Protein AF-A0A977L2B0-F1 (afdb_monomer)

Secondary structure (DSSP, 8-state):
--PPP---HHHHHHHHHHHHHHT--HHHHHHHHHHHHHHHHHHHHHHHHHHHT--S----HHHHHHHTT-TT--

Nearest PDB structures (foldseek):
  7vp2-assembly1_B  TM=6.656E-01  e=5.347E+00  Arabidopsis thaliana

Mean predicted aligned error: 8.17 Å

pLDDT: mean 87.35, std 12.01, range [41.44, 97.62]

Solvent-accessible surface area (backbone atoms only — not comparable to full-atom values): 4611 Å² total; per-residue (Å²): 134,90,79,88,76,90,72,55,70,73,54,50,55,52,48,51,55,50,22,69,74,73,74,53,52,62,67,59,54,51,53,50,54,52,50,53,54,49,50,56,52,49,54,52,50,53,52,49,50,50,59,72,68,54,62,96,72,81,76,53,70,68,54,50,30,49,76,71,69,48,72,75,80,124

Sequence (74 aa):
MIKAINLTESIEERLLAICQQMGCKENELIEEAILNYLEDFEDIQDANERLSNRPENYLTLAEVEQELGLANRV

Structure (mmCIF, N/CA/C/O backbone):
data_AF-A0A977L2B0-F1
#
_entry.id   AF-A0A977L2B0-F1
#
loop_
_atom_site.group_PDB
_atom_site.id
_atom_site.type_symbol
_atom_site.label_atom_id
_atom_site.label_alt_id
_atom_site.label_comp_id
_atom_site.label_asym_id
_atom_site.label_entity_id
_atom_site.label_seq_id
_atom_site.pdbx_PDB_ins_code
_atom_site.Cartn_x
_atom_site.Cartn_y
_atom_site.Cartn_z
_atom_site.occupancy
_atom_site.B_iso_or_equiv
_atom_site.auth_seq_id
_atom_site.auth_comp_id
_atom_site.auth_asym_id
_atom_site.auth_atom_id
_atom_site.pdbx_PDB_model_num
ATOM 1 N N . MET A 1 1 ? 4.290 -1.330 22.680 1.00 41.44 1 MET A N 1
ATOM 2 C CA . MET A 1 1 ? 3.912 0.099 22.756 1.00 41.44 1 MET A CA 1
ATOM 3 C C . MET A 1 1 ? 2.654 0.239 21.913 1.00 41.44 1 MET A C 1
ATOM 5 O O . MET A 1 1 ? 2.762 0.076 20.710 1.00 41.44 1 MET A O 1
ATOM 9 N N . ILE A 1 2 ? 1.471 0.391 22.516 1.00 44.12 2 ILE A N 1
ATOM 10 C CA . ILE A 1 2 ? 0.221 0.537 21.750 1.00 44.12 2 ILE A CA 1
ATOM 1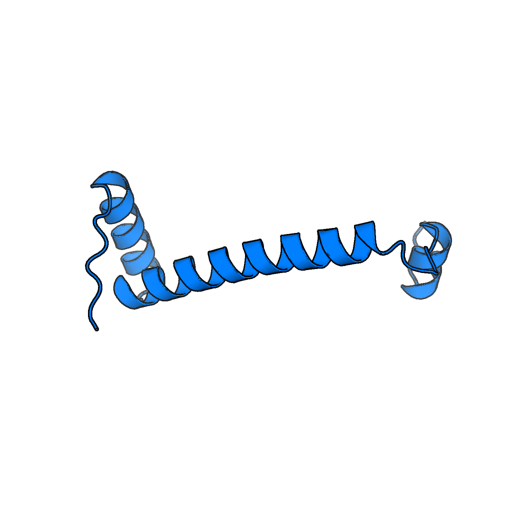1 C C . ILE A 1 2 ? 0.164 1.999 21.296 1.00 44.12 2 ILE A C 1
ATOM 13 O O . ILE A 1 2 ? 0.008 2.889 22.130 1.00 44.12 2 ILE A O 1
ATOM 17 N N . LYS A 1 3 ? 0.397 2.260 20.006 1.00 64.38 3 LYS A N 1
ATOM 18 C CA . LYS A 1 3 ? 0.221 3.596 19.424 1.00 64.38 3 LYS A CA 1
ATOM 19 C C . LYS A 1 3 ? -1.251 3.754 19.065 1.00 64.38 3 LYS A C 1
ATOM 21 O O . LYS A 1 3 ? -1.753 3.017 18.228 1.00 64.38 3 LYS A O 1
ATOM 26 N N . ALA A 1 4 ? -1.925 4.704 19.703 1.00 75.56 4 ALA A N 1
ATOM 27 C CA . ALA A 1 4 ? -3.249 5.124 19.270 1.00 75.56 4 ALA A CA 1
ATOM 28 C C . ALA A 1 4 ? -3.099 5.941 17.981 1.00 75.56 4 ALA A C 1
ATOM 30 O O . ALA A 1 4 ? -2.368 6.935 17.959 1.00 75.56 4 ALA A O 1
ATOM 31 N N . ILE A 1 5 ? -3.758 5.498 16.914 1.00 80.12 5 ILE A N 1
ATOM 32 C CA . ILE A 1 5 ? -3.891 6.242 15.663 1.00 80.12 5 ILE A CA 1
ATOM 33 C C . ILE A 1 5 ? -5.306 6.810 15.672 1.00 80.12 5 ILE A C 1
ATOM 35 O O . ILE A 1 5 ? -6.263 6.061 15.833 1.00 80.12 5 ILE A O 1
ATOM 39 N N . ASN A 1 6 ? -5.434 8.128 15.536 1.00 86.94 6 ASN A N 1
ATOM 40 C CA . ASN A 1 6 ? -6.743 8.752 15.385 1.00 86.94 6 ASN A CA 1
ATOM 41 C C . ASN A 1 6 ? -7.131 8.688 13.911 1.00 86.94 6 ASN A C 1
ATOM 43 O O . ASN A 1 6 ? -6.488 9.329 13.075 1.00 86.94 6 ASN A O 1
ATOM 47 N N . LEU A 1 7 ? -8.163 7.910 13.608 1.00 87.81 7 LEU A N 1
ATOM 48 C CA . LEU A 1 7 ? -8.762 7.844 12.285 1.00 87.81 7 LEU A CA 1
ATOM 49 C C . LEU A 1 7 ? -9.943 8.816 12.219 1.00 87.81 7 LEU A C 1
ATOM 51 O O . LEU A 1 7 ? -10.508 9.224 13.232 1.00 87.81 7 LEU A O 1
ATOM 55 N N . THR A 1 8 ? -10.281 9.258 11.012 1.00 94.88 8 THR A N 1
ATOM 56 C CA . THR A 1 8 ? -11.534 9.987 10.811 1.00 94.88 8 THR A CA 1
ATOM 57 C C . THR A 1 8 ? -12.694 8.997 10.826 1.00 94.88 8 THR A C 1
ATOM 59 O O . THR A 1 8 ? -12.532 7.858 10.393 1.00 94.88 8 THR A O 1
ATOM 62 N N . GLU A 1 9 ? -13.878 9.450 11.243 1.00 93.31 9 GLU A N 1
ATOM 63 C CA . GLU A 1 9 ? -15.097 8.624 11.312 1.00 93.31 9 GLU A CA 1
ATOM 64 C C . GLU A 1 9 ? -15.366 7.876 9.993 1.00 93.31 9 GLU A C 1
ATOM 66 O O . GLU A 1 9 ? -15.596 6.672 9.980 1.00 93.31 9 GLU A O 1
ATOM 71 N N . SER A 1 10 ? -15.189 8.550 8.851 1.00 95.25 10 SER A N 1
ATOM 72 C CA . SER A 1 10 ? -15.349 7.926 7.532 1.00 95.25 10 SER A CA 1
ATOM 73 C C . SER A 1 10 ? -14.357 6.785 7.257 1.00 95.25 10 SER A C 1
ATOM 75 O O . SER A 1 10 ? -14.694 5.838 6.546 1.00 95.25 10 SER A O 1
ATOM 77 N N . ILE A 1 11 ? -13.125 6.863 7.771 1.00 93.31 11 ILE A N 1
ATOM 78 C CA . ILE A 1 11 ? -12.145 5.780 7.618 1.00 93.31 11 ILE A CA 1
ATOM 79 C C . ILE A 1 11 ? -12.502 4.622 8.548 1.00 93.31 11 ILE A C 1
ATOM 81 O O . ILE A 1 11 ? -12.446 3.478 8.108 1.00 93.31 11 ILE A O 1
ATOM 85 N N . GLU A 1 12 ? -12.912 4.906 9.785 1.00 92.56 12 GLU A N 1
ATOM 86 C CA . GLU A 1 12 ? -13.336 3.883 10.749 1.00 92.56 12 GLU A CA 1
ATOM 87 C C . GLU A 1 12 ? -14.532 3.080 10.228 1.00 92.56 12 GLU A C 1
ATOM 89 O O . GLU A 1 12 ? -14.491 1.851 10.217 1.00 92.56 12 GLU A O 1
ATOM 94 N N . GLU A 1 13 ? -15.554 3.751 9.691 1.00 94.62 13 GLU A N 1
ATOM 95 C CA . GLU A 1 13 ? -16.720 3.092 9.091 1.00 94.62 13 GLU A CA 1
ATOM 96 C C . GLU A 1 13 ? -16.327 2.155 7.941 1.00 94.62 13 GLU A C 1
ATOM 98 O O . GLU A 1 13 ? -16.816 1.026 7.840 1.00 94.62 13 GLU A O 1
ATOM 103 N N . ARG A 1 14 ? -15.413 2.606 7.072 1.00 95.25 14 ARG A N 1
ATOM 104 C CA . ARG A 1 14 ? -14.922 1.802 5.944 1.00 95.25 14 ARG A CA 1
ATOM 105 C C . ARG A 1 14 ? -14.088 0.618 6.417 1.00 95.25 14 ARG A C 1
ATOM 107 O O . ARG A 1 14 ? -14.258 -0.479 5.887 1.00 95.25 14 ARG A O 1
ATOM 114 N N . LEU A 1 15 ? -13.210 0.830 7.394 1.00 93.56 15 LEU A N 1
ATOM 115 C CA . LEU A 1 15 ? -12.377 -0.213 7.984 1.00 93.56 15 LEU A CA 1
ATOM 116 C C . LEU A 1 15 ? -13.253 -1.310 8.597 1.00 93.56 15 LEU A C 1
ATOM 118 O O . LEU A 1 15 ? -13.061 -2.489 8.299 1.00 93.56 15 LEU A O 1
ATOM 122 N N . LEU A 1 16 ? -14.261 -0.917 9.380 1.00 93.56 16 LEU A N 1
ATOM 123 C CA . LEU A 1 16 ? -15.206 -1.832 10.009 1.00 93.56 16 LEU A CA 1
ATOM 124 C C . LEU A 1 16 ? -15.988 -2.639 8.964 1.00 93.56 16 LEU A C 1
ATOM 126 O O . LEU A 1 16 ? -16.110 -3.857 9.095 1.00 93.56 16 LEU A O 1
ATOM 130 N N . ALA A 1 17 ? -16.482 -1.989 7.905 1.00 95.69 17 ALA A N 1
ATOM 131 C CA . ALA A 1 17 ? -17.210 -2.667 6.833 1.00 95.69 17 ALA A CA 1
ATOM 132 C C . ALA A 1 17 ? -16.350 -3.727 6.121 1.00 95.69 17 ALA A C 1
ATOM 134 O O . ALA A 1 17 ? -16.826 -4.832 5.859 1.00 95.69 17 ALA A O 1
ATOM 135 N N . ILE A 1 18 ? -15.078 -3.419 5.850 1.00 95.38 18 ILE A N 1
ATOM 136 C CA . ILE A 1 18 ? -14.135 -4.361 5.229 1.00 95.38 18 ILE A CA 1
ATOM 137 C C . ILE A 1 18 ? -13.829 -5.521 6.184 1.00 95.38 18 ILE A C 1
ATOM 139 O O . ILE A 1 18 ? -13.912 -6.682 5.783 1.00 95.38 18 ILE A O 1
ATOM 143 N N . CYS A 1 19 ? -13.564 -5.233 7.462 1.00 94.94 19 CYS A N 1
ATOM 144 C CA . CYS A 1 19 ? -13.310 -6.259 8.476 1.00 94.94 19 CYS A CA 1
ATOM 145 C C . CYS A 1 19 ? -14.488 -7.232 8.614 1.00 94.94 19 CYS A C 1
ATOM 147 O O . CYS A 1 19 ? -14.291 -8.446 8.675 1.00 94.94 19 CYS A O 1
ATOM 149 N N . GLN A 1 20 ? -15.724 -6.721 8.591 1.00 94.19 20 GLN A N 1
ATOM 150 C CA . GLN A 1 20 ? -16.937 -7.544 8.625 1.00 94.19 20 GLN A CA 1
ATOM 151 C C . GLN A 1 20 ? -17.063 -8.463 7.404 1.00 94.19 20 GLN A C 1
ATOM 153 O O . GLN A 1 20 ? -17.527 -9.593 7.540 1.00 94.19 20 GLN A O 1
ATOM 158 N N . GLN A 1 21 ? -16.653 -7.998 6.223 1.00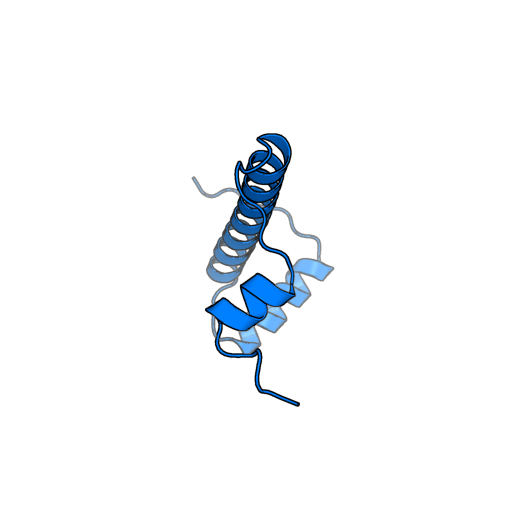 95.19 21 GLN A N 1
ATOM 159 C CA . GLN A 1 21 ? -16.687 -8.796 4.995 1.00 95.19 21 GLN A CA 1
ATOM 160 C C . GLN A 1 21 ? -15.594 -9.869 4.963 1.00 95.19 21 GLN A C 1
ATOM 162 O O . GLN A 1 21 ? -15.839 -10.977 4.490 1.00 95.19 21 GLN A O 1
ATOM 167 N N . MET A 1 22 ? -14.399 -9.545 5.459 1.00 92.44 22 MET A N 1
ATOM 168 C CA . MET A 1 22 ? -13.224 -10.419 5.396 1.00 92.44 22 MET A CA 1
ATOM 169 C C . MET A 1 22 ? -13.092 -11.350 6.607 1.00 92.44 22 MET A C 1
ATOM 171 O O . MET A 1 22 ? -12.357 -12.333 6.545 1.00 92.44 22 MET A O 1
ATOM 175 N N . GLY A 1 23 ? -13.804 -11.070 7.703 1.00 94.12 23 GLY A N 1
ATOM 176 C CA . GLY A 1 23 ? -13.709 -11.836 8.945 1.00 94.12 23 GLY A CA 1
ATOM 177 C C . GLY A 1 23 ? -12.400 -11.612 9.710 1.00 94.12 23 GLY A C 1
ATOM 178 O O . GLY A 1 23 ? -11.994 -12.489 10.471 1.00 94.12 23 GLY A O 1
ATOM 179 N N . CYS A 1 24 ? -11.740 -10.468 9.512 1.00 91.25 24 CYS A N 1
ATOM 180 C CA . CYS A 1 24 ? -10.515 -10.076 10.216 1.00 91.25 24 CYS A CA 1
ATOM 181 C C . CYS A 1 24 ? -10.788 -9.002 11.280 1.00 91.25 24 CYS A C 1
ATOM 183 O O . CYS A 1 24 ? -11.882 -8.434 11.353 1.00 91.25 24 CYS A O 1
ATOM 185 N N . LYS A 1 25 ? -9.802 -8.736 12.144 1.00 92.38 25 LYS A N 1
ATOM 186 C CA . LYS A 1 25 ? -9.888 -7.654 13.136 1.00 92.38 25 LYS A CA 1
ATOM 187 C C . LYS A 1 25 ? -9.346 -6.348 12.569 1.00 92.38 25 LYS A C 1
ATOM 189 O O . LYS A 1 25 ? -8.369 -6.343 11.831 1.00 92.38 25 LYS A O 1
ATOM 194 N N . GLU A 1 26 ? -9.900 -5.236 13.040 1.00 89.12 26 GLU A N 1
ATOM 195 C CA . GLU A 1 26 ? -9.468 -3.881 12.669 1.00 89.12 26 GLU A CA 1
ATOM 196 C C . GLU A 1 26 ? -7.962 -3.671 12.827 1.00 89.12 26 GLU A C 1
ATOM 198 O O . GLU A 1 26 ? -7.312 -3.199 11.904 1.00 89.12 26 GLU A O 1
ATOM 203 N N . ASN A 1 27 ? -7.386 -4.081 13.961 1.00 89.31 27 ASN A N 1
ATOM 204 C CA . ASN A 1 27 ? -5.949 -3.930 14.199 1.00 89.31 27 ASN A CA 1
ATOM 205 C C . ASN A 1 27 ? -5.098 -4.734 13.207 1.00 89.31 27 ASN A C 1
ATOM 207 O O . ASN A 1 27 ? -4.060 -4.243 12.784 1.00 89.31 27 ASN A O 1
ATOM 211 N N . GLU A 1 28 ? -5.538 -5.939 12.831 1.00 90.69 28 GLU A N 1
ATOM 212 C CA . GLU A 1 28 ? -4.826 -6.776 11.855 1.00 90.69 28 GLU A CA 1
ATOM 213 C C . GLU A 1 28 ? -4.844 -6.092 10.481 1.00 90.69 28 GLU A C 1
ATOM 215 O O . GLU A 1 28 ? -3.802 -5.949 9.849 1.00 90.69 28 GLU A O 1
ATOM 220 N N . LEU A 1 29 ? -6.007 -5.570 10.071 1.00 91.69 29 LEU A N 1
ATOM 221 C CA . LEU A 1 29 ? -6.153 -4.847 8.808 1.00 91.69 29 LEU A CA 1
ATOM 222 C C . LEU A 1 29 ? -5.378 -3.520 8.792 1.00 91.69 29 LEU A C 1
ATOM 224 O O . LEU A 1 29 ? -4.818 -3.153 7.764 1.00 91.69 29 LEU A O 1
ATOM 228 N N . ILE A 1 30 ? -5.339 -2.788 9.909 1.00 92.38 30 ILE A N 1
ATOM 229 C CA . ILE A 1 30 ? -4.564 -1.545 10.031 1.00 92.38 30 ILE A CA 1
ATOM 230 C C . ILE A 1 30 ? -3.069 -1.838 9.905 1.00 92.38 30 ILE A C 1
ATOM 232 O O . ILE A 1 30 ? -2.373 -1.127 9.184 1.00 92.38 30 ILE A O 1
ATOM 236 N N . GLU A 1 31 ? -2.570 -2.861 10.603 1.00 92.25 31 GLU A N 1
ATOM 237 C CA . GLU A 1 31 ? -1.162 -3.254 10.530 1.00 92.25 31 GLU A CA 1
ATOM 238 C C . GLU A 1 31 ? -0.776 -3.665 9.106 1.00 92.25 31 GLU A C 1
ATOM 240 O O . GLU A 1 31 ? 0.222 -3.169 8.584 1.00 92.25 31 GLU A O 1
ATOM 245 N N . GLU A 1 32 ? -1.602 -4.484 8.452 1.00 93.50 32 GLU A N 1
ATOM 246 C CA . GLU A 1 32 ? -1.393 -4.908 7.065 1.00 93.50 32 GLU A CA 1
ATOM 247 C C . GLU A 1 32 ? -1.437 -3.722 6.090 1.00 93.50 32 GLU A C 1
ATOM 249 O O . GLU A 1 32 ? -0.555 -3.574 5.249 1.00 93.50 32 GLU A O 1
ATOM 254 N N . ALA A 1 33 ? -2.413 -2.821 6.231 1.00 92.88 33 ALA A N 1
ATOM 255 C CA . ALA A 1 33 ? -2.526 -1.646 5.371 1.00 92.88 33 ALA A CA 1
ATOM 256 C C . ALA A 1 33 ? -1.319 -0.705 5.502 1.00 92.88 33 ALA A C 1
ATOM 258 O O . ALA A 1 33 ? -0.863 -0.147 4.503 1.00 92.88 33 ALA A O 1
ATOM 259 N N . ILE A 1 34 ? -0.796 -0.525 6.720 1.00 93.56 34 ILE A N 1
ATOM 260 C CA . ILE A 1 34 ? 0.412 0.274 6.953 1.00 93.56 34 ILE A CA 1
ATOM 261 C C . ILE A 1 34 ? 1.628 -0.412 6.334 1.00 93.56 34 ILE A C 1
ATOM 263 O O . ILE A 1 34 ? 2.411 0.266 5.674 1.00 93.56 34 ILE A O 1
ATOM 267 N N . LEU A 1 35 ? 1.786 -1.724 6.538 1.00 96.00 35 LEU A N 1
ATOM 268 C CA . LEU A 1 35 ? 2.891 -2.491 5.963 1.00 96.00 35 LEU A CA 1
ATOM 269 C C . LEU A 1 35 ? 2.894 -2.373 4.435 1.00 96.00 35 LEU A C 1
ATOM 271 O O . LEU A 1 35 ? 3.889 -1.935 3.872 1.00 96.00 35 LEU A O 1
ATOM 275 N N . ASN A 1 36 ? 1.756 -2.644 3.794 1.00 96.31 36 ASN A N 1
ATOM 276 C CA . ASN A 1 36 ? 1.620 -2.575 2.339 1.00 96.31 36 ASN A CA 1
ATOM 277 C C . ASN A 1 36 ? 1.940 -1.174 1.799 1.00 96.31 36 ASN A C 1
ATOM 279 O O . ASN A 1 36 ? 2.616 -1.034 0.788 1.00 96.31 36 ASN A O 1
ATOM 283 N N . TYR A 1 37 ? 1.504 -0.116 2.492 1.00 95.88 37 TYR A N 1
ATOM 284 C CA . TYR A 1 37 ? 1.826 1.251 2.078 1.00 95.88 37 TYR A CA 1
ATOM 285 C C . TYR A 1 37 ? 3.326 1.569 2.193 1.00 95.88 37 TYR A C 1
ATOM 287 O O . TYR A 1 37 ? 3.862 2.337 1.392 1.00 95.88 37 TYR A O 1
ATOM 295 N N . LEU A 1 38 ? 4.006 1.021 3.206 1.00 96.50 38 LEU A N 1
ATOM 296 C CA . LEU A 1 38 ? 5.454 1.168 3.349 1.00 96.50 38 LEU A CA 1
ATOM 297 C C . LEU A 1 38 ? 6.199 0.390 2.261 1.00 96.50 38 LEU A C 1
ATOM 299 O O . LEU A 1 38 ? 7.114 0.953 1.670 1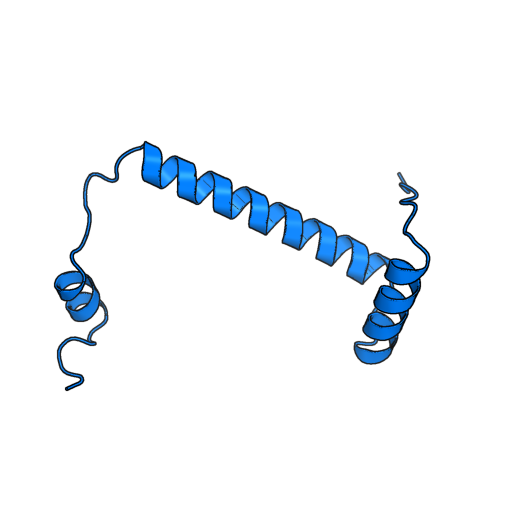.00 96.50 38 LEU A O 1
ATOM 303 N N . GLU A 1 39 ? 5.772 -0.835 1.956 1.00 97.56 39 GLU A N 1
ATOM 304 C CA . GLU A 1 39 ? 6.334 -1.643 0.865 1.00 97.56 39 GLU A CA 1
ATOM 305 C C . GLU A 1 39 ? 6.186 -0.930 -0.488 1.00 97.56 39 GLU A C 1
ATOM 307 O O . GLU A 1 39 ? 7.176 -0.750 -1.191 1.00 97.56 39 GLU A O 1
ATOM 312 N N . ASP A 1 40 ? 5.000 -0.394 -0.804 1.00 97.62 40 ASP A N 1
ATOM 313 C CA . ASP A 1 40 ? 4.777 0.403 -2.022 1.00 97.62 40 ASP A CA 1
ATOM 314 C C . ASP A 1 40 ? 5.724 1.616 -2.098 1.00 97.62 40 ASP A C 1
ATOM 316 O O . ASP A 1 40 ? 6.222 1.989 -3.166 1.00 97.62 40 ASP A O 1
ATOM 320 N N . PHE A 1 41 ? 5.969 2.272 -0.959 1.00 97.06 41 PHE A N 1
ATOM 321 C CA . PHE A 1 41 ? 6.882 3.408 -0.894 1.00 97.06 41 PHE A CA 1
ATOM 322 C C . PHE A 1 41 ? 8.334 2.984 -1.144 1.00 97.06 41 PHE A C 1
ATOM 324 O O . PHE A 1 41 ? 9.047 3.668 -1.885 1.00 97.06 41 PHE A O 1
ATOM 331 N N . GLU A 1 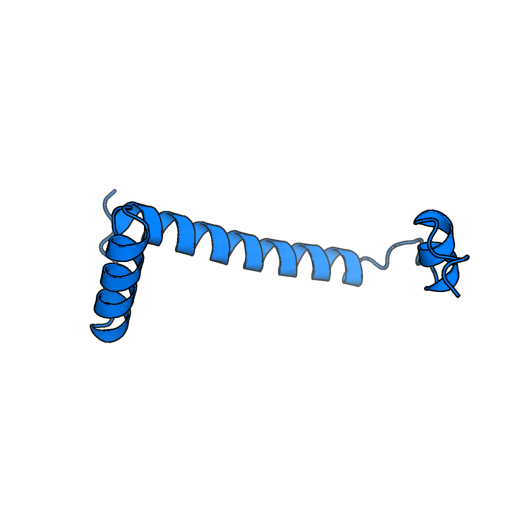42 ? 8.765 1.876 -0.545 1.00 96.75 42 GLU A N 1
ATOM 332 C CA . GLU A 1 42 ? 10.097 1.294 -0.726 1.00 96.75 42 GLU A CA 1
ATOM 333 C C . GLU A 1 42 ? 10.315 0.853 -2.179 1.00 96.75 42 GLU A C 1
ATOM 335 O O . GLU A 1 42 ? 11.315 1.242 -2.782 1.00 96.75 42 GLU A O 1
ATOM 340 N N . ASP A 1 43 ? 9.338 0.185 -2.794 1.00 96.81 43 ASP A N 1
ATOM 341 C CA . ASP A 1 43 ? 9.386 -0.246 -4.196 1.00 96.81 43 ASP A CA 1
ATOM 342 C C . ASP A 1 43 ? 9.580 0.930 -5.163 1.00 96.81 43 ASP A C 1
ATOM 344 O O . ASP A 1 43 ? 10.364 0.857 -6.118 1.00 96.81 43 ASP A O 1
ATOM 348 N N . ILE A 1 44 ? 8.902 2.054 -4.913 1.00 95.75 44 ILE A N 1
ATOM 349 C CA . ILE A 1 44 ? 9.074 3.276 -5.709 1.00 95.75 44 ILE A CA 1
ATOM 350 C C . ILE A 1 44 ? 10.485 3.848 -5.534 1.00 95.75 44 ILE A C 1
ATOM 352 O O . ILE A 1 44 ? 11.078 4.322 -6.510 1.00 95.75 44 ILE A O 1
ATOM 356 N N . GLN A 1 45 ? 11.031 3.846 -4.316 1.00 94.69 45 GLN A N 1
ATOM 357 C CA . GLN A 1 45 ? 12.401 4.311 -4.076 1.00 94.69 45 GLN A CA 1
ATOM 358 C C . GLN A 1 45 ? 13.414 3.425 -4.805 1.00 94.69 45 GLN A C 1
ATOM 360 O O . GLN A 1 45 ? 14.234 3.948 -5.562 1.00 94.69 45 GLN A O 1
ATOM 365 N N . ASP A 1 46 ? 13.287 2.108 -4.671 1.00 93.81 46 ASP A N 1
ATOM 366 C CA . ASP A 1 46 ? 14.109 1.111 -5.354 1.00 93.81 46 ASP A CA 1
ATOM 367 C C . ASP A 1 46 ? 14.083 1.294 -6.875 1.00 93.81 46 ASP A C 1
ATOM 369 O O . ASP A 1 46 ? 15.123 1.301 -7.542 1.00 93.81 46 ASP A O 1
ATOM 373 N N . ALA A 1 47 ? 12.890 1.471 -7.449 1.00 90.88 47 ALA A N 1
ATOM 374 C CA . ALA A 1 47 ? 12.727 1.700 -8.879 1.00 90.88 47 ALA A CA 1
ATOM 375 C C . ALA A 1 47 ? 13.433 2.988 -9.332 1.00 90.88 47 ALA A C 1
ATOM 377 O O . ALA A 1 47 ? 14.127 2.992 -10.353 1.00 90.88 47 ALA A O 1
ATOM 378 N N . ASN A 1 48 ? 13.299 4.074 -8.566 1.00 91.12 48 ASN A N 1
ATOM 379 C CA . ASN A 1 48 ? 13.957 5.346 -8.861 1.00 91.12 48 ASN A CA 1
ATOM 380 C C . ASN A 1 48 ? 15.480 5.260 -8.737 1.00 91.12 48 ASN A C 1
ATOM 382 O O . ASN A 1 48 ? 16.191 5.834 -9.567 1.00 91.12 48 ASN A O 1
ATOM 386 N N . GLU A 1 49 ? 15.993 4.541 -7.740 1.00 90.31 49 GLU A N 1
ATOM 387 C CA . GLU A 1 49 ? 17.426 4.304 -7.579 1.00 90.31 49 GLU A CA 1
ATOM 388 C C . GLU A 1 49 ? 17.978 3.517 -8.771 1.00 90.31 49 GLU A C 1
ATOM 390 O O . GLU A 1 49 ? 18.950 3.943 -9.401 1.00 90.31 49 GLU A O 1
ATOM 395 N N . ARG A 1 50 ? 17.310 2.423 -9.159 1.00 85.88 50 ARG A N 1
ATOM 396 C CA . ARG A 1 50 ? 17.684 1.623 -10.336 1.00 85.88 50 ARG A CA 1
ATOM 397 C C . ARG A 1 50 ? 17.685 2.466 -11.609 1.00 85.88 50 ARG A C 1
ATOM 399 O O . ARG A 1 50 ? 18.636 2.383 -12.379 1.00 85.88 50 ARG A O 1
ATOM 406 N N . LEU A 1 51 ? 16.670 3.307 -11.821 1.00 85.25 51 LEU A N 1
ATOM 407 C CA . LEU A 1 51 ? 16.607 4.216 -12.972 1.00 85.25 51 LEU A CA 1
ATOM 408 C C . LEU A 1 51 ? 17.738 5.252 -12.964 1.00 85.25 51 LEU A C 1
ATOM 410 O O . LEU A 1 51 ? 18.355 5.503 -14.002 1.00 85.25 51 LEU A O 1
ATOM 414 N N . SER A 1 52 ? 18.015 5.845 -11.802 1.00 86.00 52 SER A N 1
ATOM 415 C CA . SER A 1 52 ? 19.039 6.884 -11.636 1.00 86.00 52 SER A CA 1
ATOM 416 C C . SER A 1 52 ? 20.447 6.341 -11.847 1.00 86.00 52 SER A C 1
ATOM 418 O O . SER A 1 52 ? 21.291 7.021 -12.430 1.00 86.00 52 SER A O 1
ATOM 420 N N . ASN A 1 53 ? 20.679 5.090 -11.452 1.00 81.31 53 ASN A N 1
ATOM 421 C CA . ASN A 1 53 ? 21.954 4.406 -11.623 1.00 81.31 53 ASN A CA 1
ATOM 422 C C . 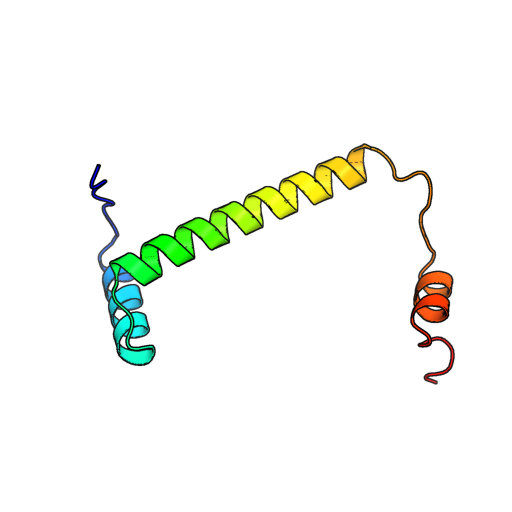ASN A 1 53 ? 22.219 3.938 -13.065 1.00 81.31 53 ASN A C 1
ATOM 424 O O . ASN A 1 53 ? 23.224 3.266 -13.267 1.00 81.31 53 ASN A O 1
ATOM 428 N N . ARG A 1 54 ? 21.372 4.316 -14.048 1.00 69.44 54 ARG A N 1
ATOM 429 C CA . ARG A 1 54 ? 21.445 3.937 -15.476 1.00 69.44 54 ARG A CA 1
ATOM 430 C C . ARG A 1 54 ? 21.874 2.471 -15.639 1.00 69.44 54 ARG A C 1
ATOM 432 O O . ARG A 1 54 ? 23.068 2.223 -15.815 1.00 69.44 54 ARG A O 1
ATOM 439 N N . PRO A 1 55 ? 20.943 1.500 -15.603 1.00 67.31 55 PRO A N 1
ATOM 440 C CA . PRO A 1 55 ? 21.301 0.105 -15.815 1.00 67.31 55 PRO A CA 1
ATOM 441 C C . PRO A 1 55 ? 22.148 -0.023 -17.084 1.00 67.31 55 PRO A C 1
ATOM 443 O O . PRO A 1 55 ? 21.807 0.534 -18.129 1.00 67.31 55 PRO A O 1
ATOM 446 N N . GLU A 1 56 ? 23.275 -0.729 -16.968 1.00 66.62 56 GLU A N 1
ATOM 447 C CA . GLU A 1 56 ? 24.236 -0.897 -18.067 1.00 66.62 56 GLU A CA 1
ATOM 448 C C . GLU A 1 56 ? 23.585 -1.531 -19.305 1.00 66.62 56 GLU A C 1
ATOM 450 O O . GLU A 1 56 ? 24.053 -1.318 -20.420 1.00 66.62 56 GLU A O 1
ATOM 455 N N . ASN A 1 57 ? 22.470 -2.247 -19.114 1.00 71.31 57 ASN A N 1
ATOM 456 C CA . ASN A 1 57 ? 21.714 -2.912 -20.162 1.00 71.31 57 ASN A CA 1
ATOM 457 C C . ASN A 1 57 ? 20.231 -2.535 -20.088 1.00 71.31 57 ASN A C 1
ATOM 459 O O . ASN A 1 57 ? 19.572 -2.733 -19.067 1.00 71.31 57 ASN A O 1
ATOM 463 N N . TYR A 1 58 ? 19.704 -2.047 -21.206 1.00 80.56 58 TYR A N 1
ATOM 464 C CA . TYR A 1 58 ? 18.273 -1.974 -21.475 1.00 80.56 58 TYR A CA 1
ATOM 465 C C . TYR A 1 58 ? 17.957 -2.987 -22.570 1.00 80.56 58 TYR A C 1
ATOM 467 O O . TYR A 1 58 ? 18.716 -3.095 -23.531 1.00 80.56 58 TYR A O 1
ATOM 475 N N . LEU A 1 59 ? 16.834 -3.686 -22.441 1.00 83.50 59 LEU A N 1
ATOM 476 C CA . LEU A 1 59 ? 16.277 -4.481 -23.529 1.00 83.50 59 LEU A CA 1
ATOM 477 C C . LEU A 1 59 ? 15.252 -3.632 -24.282 1.00 83.50 59 LEU A C 1
ATOM 479 O O . LEU A 1 59 ? 14.424 -2.938 -23.687 1.00 83.50 59 LEU A O 1
ATOM 483 N N . THR A 1 60 ? 15.297 -3.686 -25.604 1.00 88.69 60 THR A N 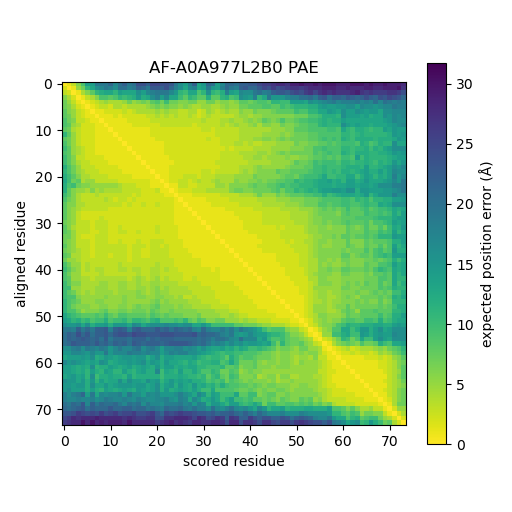1
ATOM 484 C CA . THR A 1 60 ? 14.202 -3.238 -26.461 1.00 88.69 60 THR A CA 1
ATOM 485 C C . THR A 1 60 ? 12.971 -4.116 -26.237 1.00 88.69 60 THR A C 1
ATOM 487 O O . THR A 1 60 ? 13.075 -5.263 -25.803 1.00 88.69 60 THR A O 1
ATOM 490 N N . LEU A 1 61 ? 11.784 -3.605 -26.575 1.00 89.56 61 LEU A N 1
ATOM 491 C CA . LEU A 1 61 ? 10.545 -4.383 -26.468 1.00 89.56 61 LEU A CA 1
ATOM 492 C C . LEU A 1 61 ? 10.636 -5.719 -27.230 1.00 89.56 61 LEU A C 1
ATOM 494 O O . LEU A 1 61 ? 10.212 -6.740 -26.704 1.00 89.56 61 LEU A O 1
ATOM 498 N N . ALA A 1 62 ? 11.258 -5.720 -28.413 1.00 90.94 62 ALA A N 1
ATOM 499 C CA . ALA A 1 62 ? 11.449 -6.927 -29.213 1.00 90.94 62 ALA A CA 1
ATOM 500 C C . ALA A 1 62 ? 12.350 -7.965 -28.516 1.00 90.94 62 ALA A C 1
ATOM 502 O O . ALA A 1 62 ? 12.057 -9.158 -28.560 1.00 90.94 62 ALA A O 1
ATOM 503 N N . GLU A 1 63 ? 13.421 -7.524 -27.846 1.00 92.06 63 GLU A N 1
ATOM 504 C CA . GLU A 1 63 ? 14.296 -8.413 -27.069 1.00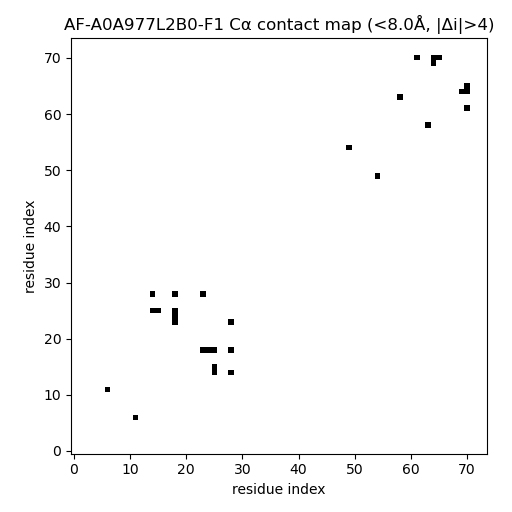 92.06 63 GLU A CA 1
ATOM 505 C C . GLU A 1 63 ? 13.556 -9.000 -25.858 1.00 92.06 63 GLU A C 1
ATOM 507 O O . GLU A 1 63 ? 13.640 -10.203 -25.619 1.00 92.06 63 GLU A O 1
ATOM 512 N N . VAL A 1 64 ? 12.750 -8.195 -25.154 1.00 91.69 64 VAL A N 1
ATOM 513 C CA . VAL A 1 64 ? 11.897 -8.675 -24.049 1.00 91.69 64 VAL A CA 1
ATOM 514 C C . VAL A 1 64 ? 10.863 -9.693 -24.542 1.00 91.69 64 VAL A C 1
ATOM 516 O O . VAL A 1 64 ? 10.690 -10.753 -23.941 1.00 91.69 64 VAL A O 1
ATOM 519 N N . GLU A 1 65 ? 10.174 -9.405 -25.647 1.00 93.31 65 GLU A N 1
ATOM 520 C CA . GLU A 1 65 ? 9.198 -10.320 -26.251 1.00 93.31 65 GLU A CA 1
ATOM 521 C C . GLU A 1 65 ? 9.848 -11.632 -26.701 1.00 93.31 65 GLU A C 1
ATOM 523 O O . GLU A 1 65 ? 9.232 -12.697 -26.596 1.00 93.31 65 GLU A O 1
ATOM 528 N N . GLN A 1 66 ? 11.094 -11.580 -27.173 1.00 92.50 66 GLN A N 1
ATOM 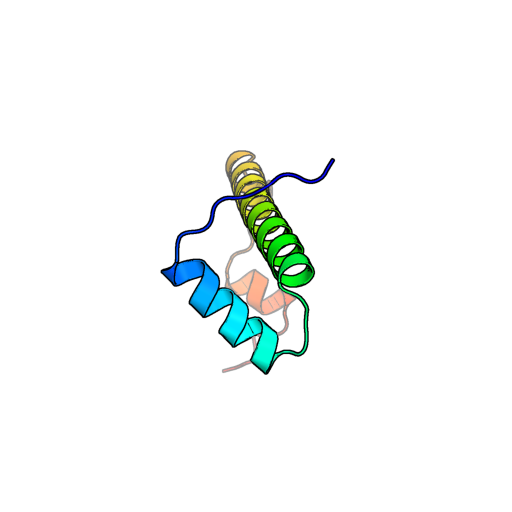529 C CA . GLN A 1 66 ? 11.865 -12.764 -27.525 1.00 92.50 66 GLN A CA 1
ATOM 530 C C . GLN A 1 66 ? 12.237 -13.591 -26.287 1.00 92.50 66 GLN A C 1
ATOM 532 O O . GLN A 1 66 ? 12.001 -14.801 -26.289 1.00 92.50 66 GLN A O 1
ATOM 537 N N . GLU A 1 67 ? 12.765 -12.971 -25.228 1.00 90.88 67 GLU A N 1
ATOM 538 C CA . GLU A 1 67 ? 13.142 -13.670 -23.988 1.00 90.88 67 GLU A CA 1
ATOM 539 C C . GLU A 1 67 ? 11.943 -14.317 -23.286 1.00 90.88 67 GLU A C 1
ATOM 541 O O . GLU A 1 67 ? 12.047 -15.431 -22.770 1.00 90.88 67 GLU A O 1
ATOM 546 N N . LEU A 1 68 ? 10.778 -13.665 -23.323 1.00 92.06 68 LEU A N 1
ATOM 547 C CA . LEU A 1 68 ? 9.540 -14.189 -22.740 1.00 92.06 68 LEU A CA 1
ATOM 548 C C . LEU A 1 68 ? 8.817 -15.208 -23.643 1.00 92.06 68 LEU A C 1
ATOM 550 O O . LEU A 1 68 ? 7.761 -15.721 -23.266 1.00 92.06 68 LEU A O 1
ATOM 554 N N . GLY A 1 69 ? 9.344 -15.504 -24.838 1.00 91.19 69 GLY A N 1
ATOM 555 C CA . GLY A 1 69 ? 8.723 -16.429 -25.795 1.00 91.19 69 GLY A CA 1
ATOM 556 C C . GLY A 1 69 ? 7.413 -15.912 -26.404 1.00 91.19 69 GLY A C 1
ATOM 557 O O . GLY A 1 69 ? 6.576 -16.699 -26.851 1.00 91.19 69 GLY A O 1
ATOM 558 N N . LEU A 1 70 ? 7.214 -14.593 -26.413 1.00 89.56 70 LEU A N 1
ATOM 559 C CA . LEU A 1 70 ? 6.021 -13.908 -26.918 1.00 89.56 70 LEU A CA 1
ATOM 560 C C . LEU A 1 70 ? 6.155 -13.458 -28.380 1.00 89.56 70 LEU A C 1
ATOM 562 O O . LEU A 1 70 ? 5.139 -13.187 -29.014 1.00 89.56 70 LEU A O 1
ATOM 566 N N . ALA A 1 71 ? 7.370 -13.464 -28.938 1.00 77.88 71 ALA A N 1
ATOM 567 C CA . ALA A 1 71 ? 7.684 -12.973 -30.287 1.00 77.88 71 ALA A CA 1
ATOM 568 C C . ALA A 1 71 ? 6.908 -13.642 -31.449 1.00 77.88 7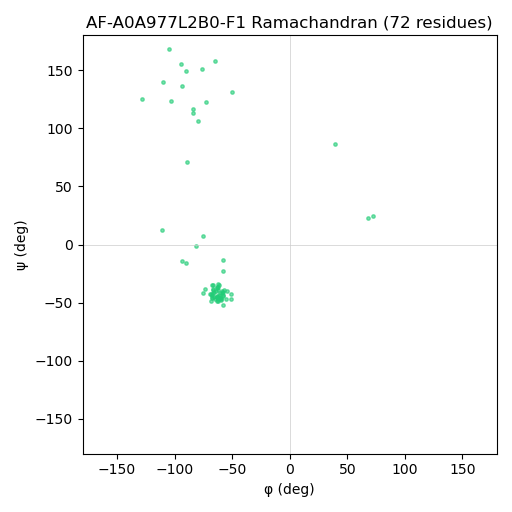1 ALA A C 1
ATOM 570 O O . ALA A 1 71 ? 6.912 -13.126 -32.561 1.00 77.88 71 ALA A O 1
ATOM 571 N N . ASN A 1 72 ? 6.227 -14.771 -31.209 1.00 65.56 72 ASN A N 1
ATOM 572 C CA . ASN A 1 72 ? 5.448 -15.508 -32.217 1.00 65.56 72 ASN A CA 1
ATOM 573 C C . ASN A 1 72 ? 3.923 -15.463 -31.987 1.00 65.56 72 ASN A C 1
ATOM 575 O O . ASN A 1 72 ? 3.193 -16.251 -32.586 1.00 65.56 72 ASN A O 1
ATOM 579 N N . ARG A 1 73 ? 3.418 -14.596 -31.100 1.00 61.00 73 ARG A N 1
ATOM 580 C CA . ARG A 1 73 ? 1.972 -14.385 -30.916 1.00 61.00 73 ARG A CA 1
ATOM 581 C C . ARG A 1 73 ? 1.468 -13.281 -31.854 1.00 61.00 73 ARG A C 1
ATOM 583 O O . ARG A 1 73 ? 1.134 -12.195 -31.392 1.00 61.00 73 ARG A O 1
ATOM 590 N N . VAL A 1 74 ? 1.417 -13.563 -33.157 1.00 55.47 74 VAL A N 1
ATOM 591 C CA . VAL A 1 74 ? 0.663 -12.774 -34.152 1.00 55.47 74 VAL A CA 1
ATOM 592 C C . VAL A 1 74 ? -0.178 -13.717 -34.997 1.00 55.47 74 VAL A C 1
ATOM 594 O O . VAL A 1 74 ? 0.387 -14.729 -35.466 1.00 55.47 74 VAL A O 1
#

Radius of gyration: 20.95 Å; Cα contacts (8 Å, |Δi|>4): 15; chains: 1; bounding box: 41×26×57 Å

InterPro domains:
  IPR010985 Ribbon-helix-helix [SSF47598] (4-42)

Organism: NCBI:txid2824559

Foldseek 3Di:
DDDDDDDDPVVVVVLVVVCVVVVHDSVVVVVVVVVVVVVVVVVVVVVVVCVVVPPPDDDDPCRVCVVVVNNPVD